Protein AF-A0A255XMQ0-F1 (afdb_monomer_lite)

Radius of gyration: 16.28 Å; chains: 1; bounding box: 46×35×38 Å

Organism: NCBI:txid2022747

Foldseek 3Di:
DDPVVVVVDDDDDQFADPQQQVVVQVVCCVVPVPPPTADVPFAQLLRQLLVLVCVQPTDHCVLVVQLVVQLCVQPVPDDRRHQDDPSSLVSNLVSCLPRVLVVLAATAPVSLVSSLVSNCVSNVDDPVSSVSSSVSSVVRHD

Structure (mmCIF, N/CA/C/O backbone):
data_AF-A0A255XMQ0-F1
#
_entry.id   AF-A0A255XMQ0-F1
#
loop_
_atom_site.group_PDB
_atom_site.id
_atom_site.type_symbol
_atom_site.label_atom_id
_atom_site.label_alt_id
_atom_site.label_comp_id
_atom_site.label_asym_id
_atom_site.label_entity_id
_atom_site.label_seq_id
_atom_site.pdbx_PDB_ins_code
_atom_site.Cartn_x
_atom_site.Cartn_y
_atom_site.Cartn_z
_atom_site.occupancy
_atom_site.B_iso_or_equiv
_atom_site.auth_seq_id
_atom_site.auth_comp_id
_atom_site.auth_asym_id
_atom_site.auth_atom_id
_atom_site.pdbx_PDB_model_num
ATOM 1 N N . MET A 1 1 ? -26.380 17.725 -3.080 1.00 60.09 1 MET A N 1
ATOM 2 C CA . MET A 1 1 ? -25.861 17.927 -4.455 1.00 60.09 1 MET A CA 1
ATOM 3 C C . MET A 1 1 ? -27.042 18.240 -5.373 1.00 60.09 1 MET A C 1
ATOM 5 O O . MET A 1 1 ? -28.052 17.562 -5.258 1.00 60.09 1 MET A O 1
ATOM 9 N N . SER A 1 2 ? -26.988 19.297 -6.194 1.00 75.69 2 SER A N 1
ATOM 10 C CA . SER A 1 2 ? -28.150 19.738 -6.992 1.00 75.69 2 SER A CA 1
ATOM 11 C C . SER A 1 2 ? -28.358 18.869 -8.237 1.00 75.69 2 SER A C 1
ATOM 13 O O . SER A 1 2 ? -27.425 18.666 -9.014 1.00 75.69 2 SER A O 1
ATOM 15 N N . TYR A 1 3 ? -29.595 18.423 -8.467 1.00 74.19 3 TYR A N 1
ATOM 16 C CA . TYR A 1 3 ? -29.997 17.657 -9.655 1.00 74.19 3 TYR A CA 1
ATOM 17 C C . TYR A 1 3 ? -29.725 18.407 -10.976 1.00 74.19 3 TYR A C 1
ATOM 19 O O . TYR A 1 3 ? -29.424 17.809 -12.008 1.00 74.19 3 TYR A O 1
ATOM 27 N N . ALA A 1 4 ? -29.760 19.744 -10.950 1.00 80.69 4 ALA A N 1
ATOM 28 C CA . ALA A 1 4 ? -29.435 20.564 -12.116 1.00 80.69 4 ALA A CA 1
ATOM 29 C C . ALA A 1 4 ? -27.943 20.496 -12.502 1.00 80.69 4 ALA A C 1
ATOM 31 O O . ALA A 1 4 ? -27.608 20.645 -13.678 1.00 80.69 4 ALA A O 1
ATOM 32 N N . LEU A 1 5 ? -27.058 20.259 -11.526 1.00 74.50 5 LEU A N 1
ATOM 33 C CA . LEU A 1 5 ? -25.615 20.094 -11.723 1.00 74.50 5 LEU A CA 1
ATOM 34 C C . LEU A 1 5 ? -25.268 18.668 -12.166 1.00 74.50 5 LEU A C 1
ATOM 36 O O . LEU A 1 5 ? -24.463 18.503 -13.078 1.00 74.50 5 LEU A O 1
ATOM 40 N N . SER A 1 6 ? -25.905 17.643 -11.589 1.00 74.38 6 SER A N 1
ATOM 41 C CA . SER A 1 6 ? -25.564 16.242 -11.881 1.00 74.38 6 SER A CA 1
ATOM 42 C C . SER A 1 6 ? -25.797 15.850 -13.342 1.00 74.38 6 SER A C 1
ATOM 44 O O . SER A 1 6 ? -25.021 15.076 -13.883 1.00 74.38 6 SER A O 1
ATOM 46 N N . ARG A 1 7 ? -26.795 16.424 -14.023 1.00 79.75 7 ARG A N 1
ATOM 47 C CA . ARG A 1 7 ? -27.091 16.120 -15.437 1.00 79.75 7 ARG A CA 1
ATOM 48 C C . ARG A 1 7 ? -26.162 16.782 -16.465 1.00 79.75 7 ARG A C 1
ATOM 50 O O . ARG A 1 7 ? -26.302 16.517 -17.654 1.00 79.75 7 ARG A O 1
ATOM 57 N N . ARG A 1 8 ? -25.295 17.712 -16.045 1.00 82.75 8 ARG A N 1
ATOM 58 C CA . ARG A 1 8 ? -24.364 18.436 -16.938 1.00 82.75 8 ARG A CA 1
ATOM 59 C C . ARG A 1 8 ? -22.992 17.769 -17.038 1.00 82.75 8 ARG A C 1
ATOM 61 O O . ARG A 1 8 ? -22.204 18.154 -17.894 1.00 82.75 8 ARG A O 1
ATOM 68 N N . PHE A 1 9 ? -22.727 16.780 -16.188 1.00 76.88 9 PHE A N 1
ATOM 69 C CA . PHE A 1 9 ? -21.498 15.998 -16.182 1.00 76.88 9 PHE A CA 1
ATOM 70 C C . PHE A 1 9 ? -21.815 14.539 -16.512 1.00 76.88 9 PHE A C 1
ATOM 72 O O . PHE A 1 9 ? -22.767 13.970 -15.979 1.00 76.88 9 PHE A O 1
ATOM 79 N N . GLY A 1 10 ? -21.008 13.928 -17.382 1.00 74.38 10 GLY A N 1
ATOM 80 C CA . GLY A 1 10 ? -20.967 12.476 -17.510 1.00 74.38 10 GLY A CA 1
ATOM 81 C C . GLY A 1 10 ? -20.212 11.913 -16.313 1.00 74.38 10 GLY A C 1
ATOM 82 O O . GLY A 1 10 ? -18.992 12.032 -16.249 1.00 74.38 10 GLY A O 1
ATOM 83 N N . TRP A 1 11 ? -20.929 11.354 -15.342 1.00 67.81 11 TRP A N 1
ATOM 84 C CA . TRP A 1 11 ? -20.304 10.719 -14.185 1.00 67.81 11 TRP A CA 1
ATOM 85 C C . TRP A 1 11 ? -19.764 9.359 -14.602 1.00 67.81 11 TRP A C 1
ATOM 87 O O . TRP A 1 11 ? -20.531 8.449 -14.910 1.00 67.81 11 TRP A O 1
ATOM 97 N N . ILE A 1 12 ? -18.442 9.231 -14.629 1.00 65.88 12 ILE A N 1
ATOM 98 C CA . ILE A 1 12 ? -17.770 7.959 -14.872 1.00 65.88 12 ILE A CA 1
ATOM 99 C C . ILE A 1 12 ? -17.301 7.444 -13.518 1.00 65.88 12 ILE A C 1
ATOM 101 O O . ILE A 1 12 ? -16.474 8.077 -12.863 1.00 65.88 12 ILE A O 1
ATOM 105 N N . TYR A 1 13 ? -17.846 6.305 -13.094 1.00 58.75 13 TYR A N 1
ATOM 106 C CA . TYR A 1 13 ? -17.314 5.587 -11.945 1.00 58.75 13 TYR A CA 1
ATOM 107 C C . TYR A 1 13 ? -16.022 4.893 -12.379 1.00 58.75 13 TYR A C 1
ATOM 109 O O . TYR A 1 13 ? -16.052 3.974 -13.198 1.00 58.75 13 TYR A O 1
ATOM 117 N N . VAL A 1 14 ? -14.886 5.373 -11.879 1.00 64.38 14 VAL A N 1
ATOM 118 C CA . VAL A 1 14 ? -13.600 4.700 -12.061 1.00 64.38 14 VAL A CA 1
ATOM 119 C C . VAL A 1 14 ? -13.404 3.799 -10.853 1.00 64.38 14 VAL A C 1
ATOM 121 O O . VAL A 1 14 ? -13.101 4.280 -9.764 1.00 64.38 14 VAL A O 1
ATOM 124 N N . ASP A 1 15 ? -13.643 2.507 -11.056 1.00 68.94 15 ASP A N 1
ATOM 125 C CA . ASP A 1 15 ? -13.449 1.486 -10.028 1.00 68.94 15 ASP A CA 1
ATOM 126 C C . ASP A 1 15 ? -11.953 1.280 -9.727 1.00 68.94 15 ASP A C 1
ATOM 128 O O . ASP A 1 15 ? -11.079 1.635 -10.531 1.00 68.94 15 ASP A O 1
ATOM 132 N N . ALA A 1 16 ? -11.647 0.689 -8.574 1.00 80.50 16 ALA A N 1
ATOM 133 C CA . ALA A 1 16 ? -10.297 0.233 -8.279 1.00 80.50 16 ALA A CA 1
ATOM 134 C C . ALA A 1 16 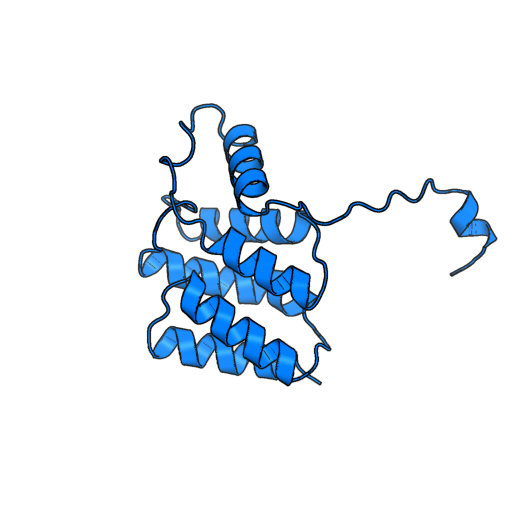? -9.902 -0.917 -9.230 1.00 80.50 16 ALA A C 1
ATOM 136 O O . ALA A 1 16 ? -10.742 -1.736 -9.618 1.00 80.50 16 ALA A O 1
ATOM 137 N N . PRO A 1 17 ? -8.623 -1.019 -9.635 1.00 84.94 17 PRO A N 1
ATOM 138 C CA . PRO A 1 17 ? -8.182 -2.137 -10.452 1.00 84.94 17 PRO A CA 1
ATOM 139 C C . PRO A 1 17 ? -8.332 -3.449 -9.677 1.00 84.94 17 PRO A C 1
ATOM 141 O O . PRO A 1 17 ? -7.926 -3.557 -8.522 1.00 84.94 17 PRO A O 1
ATOM 144 N N . ARG A 1 18 ? -8.872 -4.469 -10.353 1.00 85.00 18 ARG A N 1
ATOM 145 C CA . ARG A 1 18 ? -9.022 -5.823 -9.789 1.00 85.00 18 ARG A CA 1
ATOM 146 C C . ARG A 1 18 ? -7.682 -6.465 -9.437 1.00 85.00 18 ARG A C 1
ATOM 148 O O . ARG A 1 18 ? -7.612 -7.257 -8.507 1.00 85.00 18 ARG A O 1
ATOM 155 N N . ASP A 1 19 ? -6.647 -6.122 -10.199 1.00 93.12 19 ASP A N 1
ATOM 156 C CA . ASP A 1 19 ? -5.270 -6.536 -9.961 1.00 93.12 19 ASP A CA 1
ATOM 157 C C . ASP A 1 19 ? -4.415 -5.288 -9.715 1.00 93.12 19 ASP A C 1
ATOM 159 O O . ASP A 1 19 ? -4.014 -4.571 -10.638 1.00 93.12 19 ASP A O 1
ATOM 163 N N . THR A 1 20 ? -4.196 -5.000 -8.434 1.00 95.44 20 THR A N 1
ATOM 164 C CA . THR A 1 20 ? -3.441 -3.836 -7.964 1.00 95.44 20 THR A CA 1
ATOM 165 C C . THR A 1 20 ? -1.964 -3.930 -8.341 1.00 95.44 20 THR A C 1
ATOM 167 O O . THR A 1 20 ? -1.368 -2.923 -8.720 1.00 95.44 20 THR A O 1
ATOM 170 N N . ALA A 1 21 ? -1.376 -5.129 -8.318 1.00 95.94 21 ALA A N 1
ATOM 171 C CA . ALA A 1 21 ? 0.014 -5.347 -8.706 1.00 95.94 21 ALA A CA 1
ATOM 172 C C . ALA A 1 21 ? 0.201 -5.159 -10.218 1.00 95.94 21 ALA A C 1
ATOM 174 O O . ALA A 1 21 ? 1.093 -4.423 -10.645 1.00 95.94 21 ALA A O 1
ATOM 175 N N . ALA A 1 22 ? -0.676 -5.737 -11.043 1.00 94.94 22 ALA A N 1
ATOM 176 C CA . ALA A 1 22 ? -0.634 -5.539 -12.490 1.00 94.94 22 ALA A CA 1
ATOM 177 C C . ALA A 1 22 ? -0.831 -4.067 -12.874 1.00 94.94 22 ALA A C 1
ATOM 179 O O . ALA A 1 22 ? -0.175 -3.587 -13.800 1.00 94.94 22 ALA A O 1
ATOM 180 N N . PHE A 1 23 ? -1.677 -3.327 -12.147 1.00 95.88 23 PHE A N 1
ATOM 181 C CA . PHE A 1 23 ? -1.808 -1.884 -12.345 1.00 95.88 23 PHE A CA 1
ATOM 182 C C . PHE A 1 23 ? -0.490 -1.152 -12.075 1.00 95.88 23 PHE A C 1
ATOM 184 O O . PHE A 1 23 ? -0.056 -0.362 -12.913 1.00 95.88 23 PHE A O 1
ATOM 191 N N . ILE A 1 24 ? 0.164 -1.422 -10.940 1.00 96.56 24 ILE A N 1
ATOM 192 C CA . ILE A 1 24 ? 1.445 -0.790 -10.589 1.00 96.56 24 ILE A CA 1
ATOM 193 C C . ILE A 1 24 ? 2.502 -1.116 -11.651 1.00 96.56 24 ILE A C 1
ATOM 195 O O . ILE A 1 24 ? 3.179 -0.209 -12.126 1.00 96.56 24 ILE A O 1
ATOM 199 N N . ALA A 1 25 ? 2.589 -2.368 -12.112 1.00 96.50 25 ALA A N 1
ATOM 200 C CA . ALA A 1 25 ? 3.503 -2.752 -13.188 1.00 96.50 25 ALA A CA 1
ATOM 201 C C . ALA A 1 25 ? 3.198 -2.003 -14.499 1.00 96.50 25 ALA A C 1
ATOM 203 O O . ALA A 1 25 ? 4.100 -1.483 -15.157 1.00 96.50 25 ALA A O 1
ATOM 204 N N . ALA A 1 26 ? 1.925 -1.906 -14.886 1.00 95.19 26 ALA A N 1
ATOM 205 C CA . ALA A 1 26 ? 1.527 -1.170 -16.083 1.00 95.19 26 ALA A CA 1
ATOM 206 C C . ALA A 1 26 ? 1.853 0.328 -15.970 1.00 95.19 26 ALA A C 1
ATOM 208 O O . ALA A 1 26 ? 2.312 0.930 -16.942 1.00 95.19 26 ALA A O 1
ATOM 209 N N . TYR A 1 27 ? 1.653 0.924 -14.791 1.00 95.75 27 TYR A N 1
ATOM 210 C CA . TYR A 1 27 ? 2.017 2.312 -14.523 1.00 95.75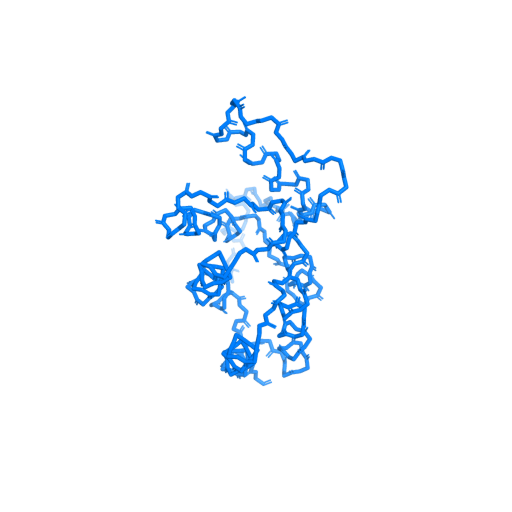 27 TYR A CA 1
ATOM 211 C C . TYR A 1 27 ? 3.533 2.524 -14.600 1.00 95.75 27 TYR A C 1
ATOM 213 O O . TYR A 1 27 ? 3.964 3.421 -15.321 1.00 95.75 27 TYR A O 1
ATOM 221 N N . LEU A 1 28 ? 4.336 1.682 -13.939 1.00 95.81 28 LEU A N 1
ATOM 222 C CA . LEU A 1 28 ? 5.800 1.776 -13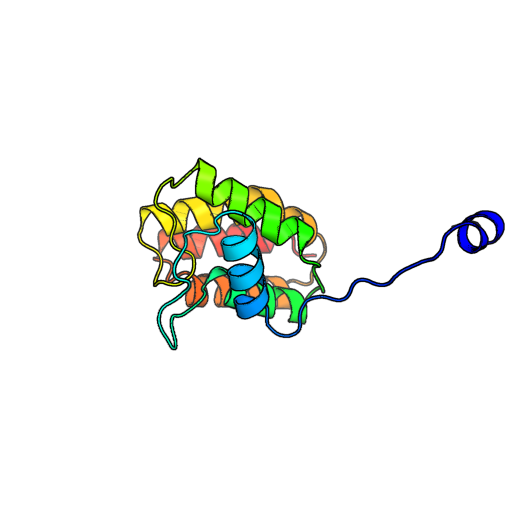.965 1.00 95.81 28 LEU A CA 1
ATOM 223 C C . LEU A 1 28 ? 6.350 1.651 -15.388 1.00 95.81 28 LEU A C 1
ATOM 225 O O . LEU A 1 28 ? 7.121 2.502 -15.809 1.00 95.81 28 LEU A O 1
ATOM 229 N N . ARG A 1 29 ? 5.862 0.693 -16.185 1.00 95.56 29 ARG A N 1
ATOM 230 C CA . ARG A 1 29 ? 6.244 0.562 -17.603 1.00 95.56 29 ARG A CA 1
ATOM 231 C C . ARG A 1 29 ? 5.838 1.771 -18.450 1.00 95.56 29 ARG A C 1
ATOM 233 O O . ARG A 1 29 ? 6.486 2.086 -19.443 1.00 95.56 29 ARG A O 1
ATOM 240 N N . LYS A 1 30 ? 4.735 2.437 -18.099 1.00 94.38 30 LYS A N 1
ATOM 241 C CA . LYS A 1 30 ? 4.288 3.647 -18.797 1.00 94.38 30 LYS A CA 1
ATOM 242 C C . LYS A 1 30 ? 5.213 4.833 -18.516 1.00 94.38 30 LYS A C 1
ATOM 244 O O . LYS A 1 30 ? 5.438 5.629 -19.423 1.00 94.38 30 LYS A O 1
ATOM 249 N N . VAL A 1 31 ? 5.683 4.986 -17.277 1.00 93.56 31 VAL A N 1
ATOM 250 C CA . VAL A 1 31 ? 6.566 6.101 -16.887 1.00 93.56 31 VAL A CA 1
ATOM 251 C C . VAL A 1 31 ? 8.036 5.826 -17.194 1.00 93.56 31 VAL A C 1
ATOM 253 O O . VAL A 1 31 ? 8.767 6.766 -17.488 1.00 93.56 31 VAL A O 1
ATOM 256 N N . ASP A 1 32 ? 8.436 4.557 -17.197 1.00 92.19 32 ASP A N 1
ATOM 257 C CA . ASP A 1 32 ? 9.752 4.080 -17.599 1.00 92.19 32 ASP A CA 1
ATOM 258 C C . ASP A 1 32 ? 9.614 2.949 -18.642 1.00 92.19 32 ASP A C 1
ATOM 260 O O . ASP A 1 32 ? 9.482 1.772 -18.289 1.00 92.19 32 ASP A O 1
ATOM 264 N N . PRO A 1 33 ? 9.642 3.286 -19.947 1.00 91.50 33 PRO A N 1
ATOM 265 C CA . PRO A 1 33 ? 9.528 2.302 -21.021 1.00 91.50 33 PRO A CA 1
ATOM 266 C C . PRO A 1 33 ? 10.691 1.306 -21.116 1.00 91.50 33 PRO A C 1
ATOM 268 O O . PRO A 1 33 ? 10.534 0.287 -21.789 1.00 91.50 33 PRO A O 1
ATOM 271 N N . VAL A 1 34 ? 11.850 1.589 -20.503 1.00 92.44 34 VAL A N 1
ATOM 272 C CA . VAL A 1 34 ? 13.012 0.680 -20.524 1.00 92.44 34 VAL A CA 1
ATOM 273 C C . VAL A 1 34 ? 13.028 -0.278 -19.335 1.00 92.44 34 VAL A C 1
ATOM 275 O O . VAL A 1 34 ? 13.810 -1.231 -19.332 1.00 92.44 34 VAL A O 1
ATOM 278 N N . TRP A 1 35 ? 12.139 -0.086 -18.356 1.00 92.62 35 TRP A N 1
ATOM 279 C CA . TRP A 1 35 ? 11.962 -1.020 -17.254 1.00 92.62 35 TRP A CA 1
ATOM 280 C C . TRP A 1 35 ? 11.500 -2.390 -17.770 1.00 92.62 35 TRP A C 1
ATOM 282 O O . TRP A 1 35 ? 10.427 -2.537 -18.365 1.00 92.62 35 TRP A O 1
ATOM 292 N N . ALA A 1 36 ? 12.302 -3.424 -17.498 1.00 89.88 36 ALA A N 1
ATOM 293 C CA . ALA A 1 36 ? 12.067 -4.793 -17.965 1.00 89.88 36 ALA A CA 1
ATOM 294 C C . ALA A 1 36 ? 10.801 -5.445 -17.372 1.00 89.88 36 ALA A C 1
ATOM 296 O O . ALA A 1 36 ? 10.359 -6.497 -17.838 1.00 89.88 36 ALA A O 1
ATOM 297 N N . GLY A 1 37 ? 10.182 -4.806 -16.379 1.00 91.06 37 GLY A N 1
ATOM 298 C CA . GLY A 1 37 ? 9.076 -5.366 -15.623 1.00 91.06 37 GLY A CA 1
ATOM 299 C C . GLY A 1 37 ? 9.545 -6.191 -14.427 1.00 91.06 37 GLY A C 1
ATOM 300 O O . GLY A 1 37 ? 10.745 -6.363 -14.207 1.00 91.06 37 GLY A O 1
ATOM 301 N N . PRO A 1 38 ? 8.590 -6.705 -13.640 1.00 93.25 38 PRO A N 1
ATOM 302 C CA . PRO A 1 38 ? 8.907 -7.500 -12.470 1.00 93.25 38 PRO A CA 1
ATOM 303 C C . PRO A 1 38 ? 9.345 -8.913 -12.861 1.00 93.25 38 PRO A C 1
ATOM 305 O O . PRO A 1 38 ? 8.913 -9.454 -13.884 1.00 93.25 38 PRO A O 1
ATOM 308 N N . ALA A 1 39 ? 10.153 -9.547 -12.009 1.00 90.50 39 ALA A N 1
ATOM 309 C CA . ALA A 1 39 ? 10.421 -10.976 -12.127 1.00 90.50 39 ALA A CA 1
ATOM 310 C C . ALA A 1 39 ? 9.116 -11.787 -11.991 1.00 90.50 39 ALA A C 1
ATOM 312 O O . ALA A 1 39 ? 8.159 -11.369 -11.334 1.00 90.50 39 ALA A O 1
ATOM 313 N N . HIS A 1 40 ? 9.059 -12.968 -12.610 1.00 87.81 40 HIS A N 1
ATOM 314 C CA . HIS A 1 40 ? 7.868 -13.813 -12.536 1.00 87.81 40 HIS A CA 1
ATOM 315 C C . HIS A 1 40 ? 7.569 -14.218 -11.082 1.00 87.81 40 HIS A C 1
ATOM 317 O O . HIS A 1 40 ? 8.416 -14.808 -10.415 1.00 87.81 40 HIS A O 1
ATOM 323 N N . GLY A 1 41 ? 6.352 -13.935 -10.607 1.00 87.75 41 GLY A N 1
ATOM 324 C CA . GLY A 1 41 ? 5.934 -14.231 -9.231 1.00 87.75 41 GLY A CA 1
ATOM 325 C C . GLY A 1 41 ? 6.529 -13.298 -8.172 1.00 87.75 41 GLY A C 1
ATOM 326 O O . GLY A 1 41 ? 6.412 -13.583 -6.983 1.00 87.75 41 GLY A O 1
ATOM 327 N N . ALA A 1 42 ? 7.162 -12.199 -8.586 1.00 92.81 42 ALA A N 1
ATOM 328 C CA . ALA A 1 42 ? 7.673 -11.188 -7.678 1.00 92.81 42 ALA A CA 1
ATOM 329 C C . ALA A 1 42 ? 6.554 -10.616 -6.781 1.00 92.81 42 ALA A C 1
ATOM 331 O O . ALA A 1 42 ? 5.483 -10.264 -7.293 1.00 92.81 42 ALA A O 1
ATOM 332 N N . PRO A 1 43 ? 6.776 -10.499 -5.458 1.00 94.69 43 PRO A N 1
ATOM 333 C CA . PRO A 1 43 ? 5.798 -9.889 -4.569 1.00 94.69 43 PRO A CA 1
ATOM 334 C C . PRO A 1 43 ? 5.672 -8.397 -4.883 1.00 94.69 43 PRO A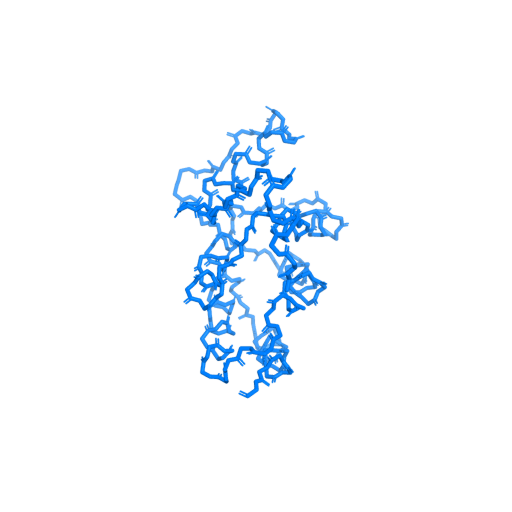 C 1
ATOM 336 O O . PRO A 1 43 ? 6.666 -7.744 -5.177 1.00 94.69 43 PRO A O 1
ATOM 339 N N . CYS A 1 44 ? 4.466 -7.840 -4.762 1.00 97.25 44 CYS A N 1
ATOM 340 C CA . CYS A 1 44 ? 4.239 -6.396 -4.829 1.00 97.25 44 CYS A CA 1
ATOM 341 C C . CYS A 1 44 ? 3.659 -5.907 -3.494 1.00 97.25 44 CYS A C 1
ATOM 343 O O . CYS A 1 44 ? 2.434 -5.874 -3.345 1.00 97.25 44 CYS A O 1
ATOM 345 N N . PRO A 1 45 ? 4.507 -5.547 -2.512 1.00 97.56 45 PRO A N 1
ATOM 346 C CA . PRO A 1 45 ? 4.079 -5.102 -1.184 1.00 97.56 45 PRO A CA 1
ATOM 347 C C . PRO A 1 45 ? 3.037 -3.980 -1.210 1.00 97.56 45 PRO A C 1
ATOM 349 O O . PRO A 1 45 ? 1.987 -4.079 -0.579 1.00 97.56 45 PRO A O 1
ATOM 352 N N . LEU A 1 46 ? 3.283 -2.932 -2.005 1.00 97.62 46 LEU A N 1
ATOM 353 C CA . LEU A 1 46 ? 2.352 -1.809 -2.137 1.00 97.62 46 LEU A CA 1
ATOM 354 C C . LEU A 1 46 ? 1.026 -2.238 -2.782 1.00 97.62 46 LEU A C 1
ATOM 356 O O . LEU A 1 46 ? -0.039 -1.795 -2.361 1.00 97.62 46 LEU A O 1
ATOM 360 N N . GLY A 1 47 ? 1.075 -3.135 -3.771 1.00 97.25 47 GLY A N 1
ATOM 361 C CA . GLY A 1 47 ? -0.121 -3.700 -4.395 1.00 97.25 47 GLY A CA 1
ATOM 362 C C . GLY A 1 47 ? -0.937 -4.559 -3.426 1.00 97.25 47 GLY A C 1
ATOM 363 O O . GLY A 1 47 ? -2.166 -4.451 -3.401 1.00 97.25 47 GLY A O 1
ATOM 364 N N . ALA A 1 48 ? -0.273 -5.368 -2.598 1.00 97.62 48 ALA A N 1
ATOM 365 C CA . ALA A 1 48 ? -0.911 -6.174 -1.561 1.00 97.62 48 ALA A CA 1
ATOM 366 C C . ALA A 1 48 ? -1.600 -5.288 -0.514 1.00 97.62 48 ALA A C 1
ATOM 368 O O . ALA A 1 48 ? -2.774 -5.502 -0.205 1.00 97.62 48 ALA A O 1
ATOM 369 N N . PHE A 1 49 ? -0.917 -4.240 -0.049 1.00 97.88 49 PHE A N 1
ATOM 370 C CA . PHE A 1 49 ? -1.497 -3.290 0.893 1.00 97.88 49 PHE A CA 1
ATOM 371 C C . PHE A 1 49 ? -2.670 -2.508 0.284 1.00 97.88 49 PHE A C 1
ATOM 373 O O . PHE A 1 49 ? -3.723 -2.399 0.906 1.00 97.88 49 PHE A O 1
ATOM 380 N N . TRP A 1 50 ? -2.561 -2.051 -0.967 1.00 97.50 50 TRP A N 1
ATOM 381 C CA . TRP A 1 50 ? -3.678 -1.410 -1.669 1.00 97.50 50 TRP A CA 1
ATOM 382 C C . TRP A 1 50 ? -4.890 -2.339 -1.812 1.00 97.50 50 TRP A C 1
ATOM 384 O O . TRP A 1 50 ? -6.026 -1.920 -1.595 1.00 97.50 50 TRP A O 1
ATOM 394 N N . SER A 1 51 ? -4.667 -3.619 -2.117 1.00 96.75 51 SER A N 1
ATOM 395 C CA . SER A 1 51 ? -5.741 -4.617 -2.161 1.00 96.75 51 SER A CA 1
ATOM 396 C C . SER A 1 51 ? -6.421 -4.777 -0.798 1.00 96.75 51 SER A C 1
ATOM 398 O O . SER A 1 51 ? -7.647 -4.853 -0.729 1.00 96.75 51 SER A O 1
ATOM 400 N N . ALA A 1 52 ? -5.653 -4.761 0.298 1.00 97.38 52 ALA A N 1
ATOM 401 C CA . ALA A 1 52 ? -6.204 -4.763 1.651 1.00 97.38 52 ALA A CA 1
ATOM 402 C C . ALA A 1 52 ? -7.021 -3.494 1.940 1.00 97.38 52 ALA A C 1
ATOM 404 O O . ALA A 1 52 ? -8.149 -3.607 2.416 1.00 97.38 52 ALA A O 1
ATOM 405 N N . ILE A 1 53 ? -6.513 -2.313 1.572 1.00 96.62 53 ILE A N 1
ATOM 406 C CA . ILE A 1 53 ? -7.252 -1.050 1.687 1.00 96.62 53 ILE A CA 1
ATOM 407 C C . ILE A 1 53 ? -8.594 -1.139 0.957 1.00 96.62 53 ILE A C 1
ATOM 409 O O . ILE A 1 53 ? -9.622 -0.820 1.545 1.00 96.62 53 ILE A O 1
ATOM 413 N N . ASN A 1 54 ? -8.619 -1.654 -0.275 1.00 95.44 54 ASN A N 1
ATOM 414 C CA . ASN A 1 54 ? -9.846 -1.742 -1.071 1.00 95.44 54 ASN A CA 1
ATOM 415 C C . ASN A 1 54 ? -10.920 -2.667 -0.470 1.00 95.44 54 ASN A C 1
ATOM 417 O O . ASN A 1 54 ? -12.079 -2.562 -0.867 1.00 95.44 54 ASN A O 1
ATOM 421 N N . LYS A 1 55 ? -10.577 -3.540 0.491 1.00 95.19 55 LYS A N 1
ATOM 422 C CA . LYS A 1 55 ? -11.561 -4.324 1.263 1.00 95.19 55 LYS A CA 1
ATOM 423 C C . LYS A 1 55 ? -12.289 -3.490 2.322 1.00 95.19 55 LYS A C 1
ATOM 425 O O . LYS A 1 55 ? -13.409 -3.832 2.678 1.00 95.19 55 LYS A O 1
ATOM 430 N N . VAL A 1 56 ? -11.654 -2.423 2.805 1.00 94.81 56 VAL A N 1
ATOM 431 C CA . VAL A 1 56 ? -12.184 -1.493 3.815 1.00 94.81 56 VAL A CA 1
ATOM 432 C C . VAL A 1 56 ? -12.832 -0.284 3.144 1.00 94.81 56 VAL A C 1
ATOM 434 O O . VAL A 1 56 ? -13.978 0.070 3.412 1.00 94.81 56 VAL A O 1
ATOM 437 N N . ARG A 1 57 ? -12.093 0.362 2.242 1.00 92.06 57 ARG A N 1
ATOM 438 C CA . ARG A 1 57 ? -12.516 1.551 1.510 1.00 92.06 57 ARG A CA 1
ATOM 439 C C . ARG A 1 57 ? -11.889 1.519 0.127 1.00 92.06 57 ARG A C 1
ATOM 441 O O . ARG A 1 57 ? -10.671 1.559 -0.012 1.00 92.06 57 ARG A O 1
ATOM 448 N N . VAL A 1 58 ? -12.735 1.472 -0.898 1.00 92.06 58 VAL A N 1
ATOM 449 C CA . VAL A 1 58 ? -12.285 1.454 -2.293 1.00 92.06 58 VAL A CA 1
ATOM 450 C C . VAL A 1 58 ? -11.519 2.740 -2.595 1.00 92.06 58 VAL A C 1
ATOM 452 O O . VAL A 1 58 ? -12.090 3.832 -2.582 1.00 92.06 58 VAL A O 1
ATOM 455 N N . LEU A 1 59 ? -10.226 2.600 -2.883 1.00 90.88 59 LEU A N 1
ATOM 456 C CA . LEU A 1 59 ? -9.354 3.670 -3.344 1.00 90.88 59 LEU A CA 1
ATOM 457 C C . LEU A 1 59 ? -8.975 3.438 -4.804 1.00 90.88 59 LEU A C 1
ATOM 459 O O . LEU A 1 59 ? -8.438 2.395 -5.182 1.00 90.88 59 LEU A O 1
ATOM 463 N N . GLY A 1 60 ? -9.224 4.455 -5.627 1.00 90.62 60 GLY A N 1
ATOM 464 C CA . GLY A 1 60 ? -8.774 4.483 -7.012 1.00 90.62 60 GLY A CA 1
ATOM 465 C C . GLY A 1 60 ? -7.247 4.619 -7.144 1.00 90.62 60 GLY A C 1
ATOM 466 O O . GLY A 1 60 ? -6.525 4.733 -6.154 1.00 90.62 60 GLY A O 1
ATOM 467 N N . PRO A 1 61 ? -6.727 4.649 -8.380 1.00 93.19 61 PRO A N 1
ATOM 468 C CA . PRO A 1 61 ? -5.287 4.617 -8.637 1.00 93.19 61 PRO A CA 1
ATOM 469 C C . PRO A 1 61 ? -4.537 5.909 -8.292 1.00 93.19 61 PRO A C 1
ATOM 471 O O . PRO A 1 61 ? -3.327 5.862 -8.104 1.00 93.19 61 PRO A O 1
ATOM 474 N N . ALA A 1 62 ? -5.215 7.059 -8.235 1.00 92.81 62 ALA A N 1
ATOM 475 C CA . ALA A 1 62 ? -4.570 8.358 -8.025 1.00 92.81 62 ALA A CA 1
ATOM 476 C C . ALA A 1 62 ? -3.714 8.428 -6.738 1.00 92.81 62 ALA A C 1
ATOM 478 O O . ALA A 1 62 ? -2.512 8.656 -6.868 1.00 92.81 62 ALA A O 1
ATOM 479 N N . PRO A 1 63 ? -4.247 8.139 -5.530 1.00 94.38 63 PRO A N 1
ATOM 480 C CA . PRO A 1 63 ? -3.436 8.155 -4.306 1.00 94.38 63 PRO A CA 1
ATOM 481 C C . PRO A 1 63 ? -2.283 7.140 -4.331 1.00 94.38 63 PRO A C 1
ATOM 483 O O . PRO A 1 63 ? -1.239 7.366 -3.731 1.00 94.38 63 PRO A O 1
ATOM 486 N N . ILE A 1 64 ? -2.425 6.032 -5.060 1.00 96.62 64 ILE A N 1
ATOM 487 C CA . ILE A 1 64 ? -1.356 5.034 -5.195 1.00 96.62 64 ILE A CA 1
ATOM 488 C C . ILE A 1 64 ? -0.245 5.531 -6.114 1.00 96.62 64 ILE A C 1
ATOM 490 O O . ILE A 1 64 ? 0.929 5.332 -5.821 1.00 96.62 64 ILE A O 1
ATOM 494 N N . ILE A 1 65 ? -0.596 6.212 -7.205 1.00 96.38 65 ILE A N 1
ATOM 495 C CA . ILE A 1 65 ? 0.374 6.877 -8.079 1.00 96.38 65 ILE A CA 1
ATOM 496 C C . ILE A 1 65 ? 1.158 7.932 -7.292 1.00 96.38 65 ILE A C 1
ATOM 498 O O . ILE A 1 65 ? 2.379 8.012 -7.436 1.00 96.38 65 ILE A O 1
ATOM 502 N N . ASP A 1 66 ? 0.482 8.704 -6.444 1.00 97.44 66 ASP A N 1
ATOM 503 C CA . ASP A 1 66 ? 1.128 9.709 -5.599 1.00 97.44 66 ASP A CA 1
ATOM 504 C C . ASP A 1 66 ? 2.042 9.063 -4.548 1.00 97.44 66 ASP A C 1
ATOM 506 O O . ASP A 1 66 ? 3.173 9.516 -4.370 1.00 97.44 66 ASP A O 1
ATOM 510 N N . ALA A 1 67 ? 1.627 7.950 -3.935 1.00 97.62 67 ALA A N 1
ATOM 511 C CA . ALA A 1 67 ? 2.477 7.175 -3.032 1.00 97.62 67 ALA A CA 1
ATOM 512 C C . ALA A 1 67 ? 3.723 6.608 -3.741 1.00 97.62 67 ALA A C 1
ATOM 514 O O . ALA A 1 67 ? 4.828 6.729 -3.217 1.00 97.62 67 ALA A O 1
ATOM 515 N N . ILE A 1 68 ? 3.585 6.059 -4.956 1.00 97.56 68 ILE A N 1
ATOM 516 C CA . ILE A 1 68 ? 4.724 5.581 -5.766 1.00 97.56 68 ILE A CA 1
ATOM 517 C C . ILE A 1 68 ? 5.718 6.716 -6.010 1.00 97.56 68 ILE A C 1
ATOM 519 O O . ILE A 1 68 ? 6.917 6.543 -5.807 1.00 97.56 68 ILE A O 1
ATOM 523 N N . ARG A 1 69 ? 5.224 7.887 -6.423 1.00 97.06 69 ARG A N 1
ATOM 524 C CA . ARG A 1 69 ? 6.069 9.059 -6.686 1.00 97.06 69 ARG A CA 1
ATOM 525 C C . ARG A 1 69 ? 6.771 9.543 -5.425 1.00 97.06 69 ARG A C 1
ATOM 527 O O . ARG A 1 69 ? 7.954 9.851 -5.485 1.00 97.06 69 ARG A O 1
ATOM 534 N N . ALA A 1 70 ? 6.064 9.584 -4.298 1.00 97.50 70 ALA A N 1
ATOM 535 C CA . ALA A 1 70 ? 6.643 9.947 -3.011 1.00 97.50 70 ALA A CA 1
ATOM 536 C C . ALA A 1 70 ? 7.799 9.006 -2.643 1.00 97.50 70 ALA A C 1
ATOM 538 O O . ALA A 1 70 ? 8.897 9.473 -2.345 1.00 97.50 70 ALA A O 1
ATOM 539 N N . VAL A 1 71 ? 7.587 7.691 -2.750 1.00 97.69 71 VAL A N 1
ATOM 540 C CA . VAL A 1 71 ? 8.633 6.692 -2.491 1.00 97.69 71 VAL A CA 1
ATOM 541 C C . VAL A 1 71 ? 9.816 6.868 -3.439 1.00 97.69 71 VAL A C 1
ATOM 543 O O . VAL A 1 71 ? 10.941 6.879 -2.969 1.00 97.69 71 VAL A O 1
ATOM 546 N N . GLN A 1 72 ? 9.597 7.071 -4.741 1.00 95.94 72 GLN A N 1
ATOM 547 C CA . GLN A 1 72 ? 10.686 7.277 -5.711 1.00 95.94 72 GLN A CA 1
ATOM 548 C C . GLN A 1 72 ? 11.520 8.538 -5.437 1.00 95.94 72 GLN A C 1
ATOM 550 O O . GLN A 1 72 ? 12.697 8.585 -5.786 1.00 95.94 72 GLN A O 1
ATOM 555 N N . VAL A 1 73 ? 10.922 9.568 -4.829 1.00 96.31 73 VAL A N 1
ATOM 556 C CA . VAL A 1 73 ? 11.645 10.776 -4.402 1.00 96.31 73 VAL A CA 1
ATOM 557 C C . VAL A 1 73 ? 12.501 10.502 -3.162 1.00 96.31 73 VAL A C 1
ATOM 559 O O . VAL A 1 7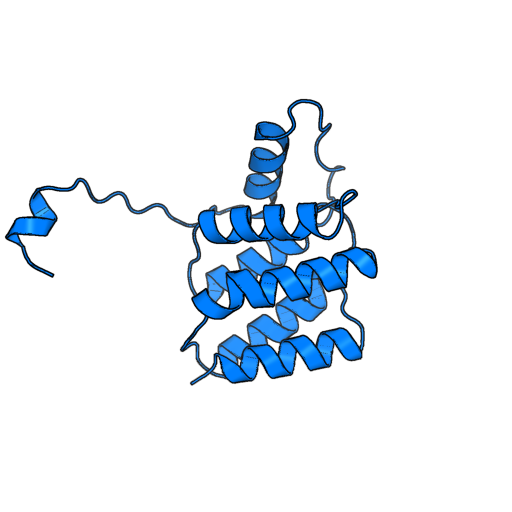3 ? 13.607 11.028 -3.067 1.00 96.31 73 VAL A O 1
ATOM 562 N N . MET A 1 74 ? 12.003 9.696 -2.222 1.00 96.38 74 MET A N 1
ATOM 563 C CA . MET A 1 74 ? 12.702 9.356 -0.975 1.00 96.38 74 MET A CA 1
ATOM 564 C C . MET A 1 74 ? 13.771 8.268 -1.168 1.00 96.38 74 MET A C 1
ATOM 566 O O . MET A 1 74 ? 14.832 8.327 -0.556 1.00 96.38 74 MET A O 1
ATOM 570 N N . GLU A 1 75 ? 13.506 7.300 -2.044 1.00 94.62 75 GLU A N 1
ATOM 571 C CA . GLU A 1 75 ? 14.344 6.145 -2.356 1.00 94.62 75 GLU A CA 1
ATOM 572 C C . GLU A 1 75 ? 14.504 6.042 -3.880 1.00 94.62 75 GLU A C 1
ATOM 574 O O . GLU A 1 75 ? 13.679 5.465 -4.591 1.00 94.62 75 GLU A O 1
ATOM 579 N N . GLY A 1 76 ? 15.585 6.632 -4.398 1.00 89.62 76 GLY A N 1
ATOM 580 C CA . GLY A 1 76 ? 15.832 6.718 -5.841 1.00 89.62 76 GLY A CA 1
ATOM 581 C C . GLY A 1 76 ? 16.040 5.363 -6.528 1.00 89.62 76 GLY A C 1
ATOM 582 O O . GLY A 1 76 ? 15.888 5.274 -7.745 1.00 89.62 76 GLY A O 1
ATOM 583 N N . ALA A 1 77 ? 16.360 4.310 -5.768 1.00 89.12 77 ALA A N 1
ATOM 584 C CA . ALA A 1 77 ? 16.496 2.940 -6.258 1.00 89.12 77 ALA A CA 1
ATOM 585 C C . ALA A 1 77 ? 15.278 2.058 -5.909 1.00 89.12 77 ALA A C 1
ATOM 587 O O . ALA A 1 77 ? 15.402 0.834 -5.860 1.00 89.12 77 ALA A O 1
ATOM 588 N N . ALA A 1 78 ? 14.111 2.659 -5.645 1.00 92.69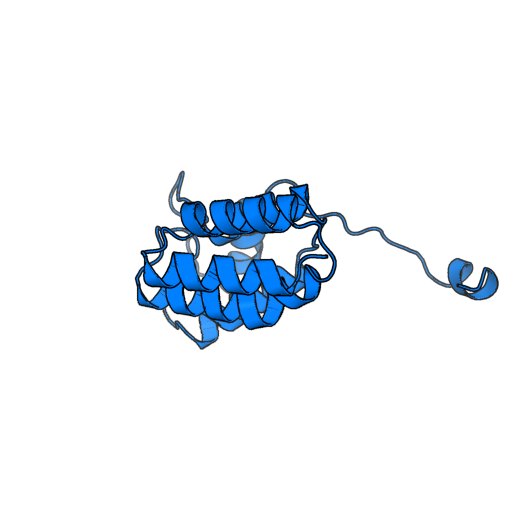 78 ALA A N 1
ATOM 589 C CA . ALA A 1 78 ? 12.918 1.935 -5.215 1.00 92.69 78 ALA A CA 1
ATOM 590 C C . ALA A 1 78 ? 12.484 0.853 -6.218 1.00 92.69 78 ALA A C 1
ATOM 592 O O . ALA A 1 78 ? 12.135 1.149 -7.364 1.00 92.69 78 ALA A O 1
ATOM 593 N N . ASP A 1 79 ? 12.408 -0.391 -5.740 1.00 93.81 79 ASP A N 1
ATOM 594 C CA . ASP A 1 79 ? 11.852 -1.525 -6.478 1.00 93.81 79 ASP A CA 1
ATOM 595 C C . ASP A 1 79 ? 10.581 -2.051 -5.794 1.00 93.81 79 ASP A C 1
ATOM 597 O O . ASP A 1 79 ? 10.619 -2.786 -4.805 1.00 93.81 79 ASP A O 1
ATOM 601 N N . PHE A 1 80 ? 9.426 -1.686 -6.355 1.00 96.38 80 PHE A N 1
ATOM 602 C CA . PHE A 1 80 ? 8.099 -2.047 -5.844 1.00 96.38 80 PHE A CA 1
ATOM 603 C C . PHE A 1 80 ? 7.724 -3.525 -6.022 1.00 96.38 80 PHE A C 1
ATOM 605 O O . PHE A 1 80 ? 6.648 -3.926 -5.568 1.00 96.38 80 PHE A O 1
ATOM 612 N N . PHE A 1 81 ? 8.568 -4.318 -6.687 1.00 96.94 81 PHE A N 1
ATOM 613 C CA . PHE A 1 81 ? 8.347 -5.738 -6.952 1.00 96.94 81 PHE A CA 1
ATOM 614 C C . PHE A 1 81 ? 9.387 -6.630 -6.266 1.00 96.94 81 PHE A C 1
ATOM 616 O O . PHE A 1 81 ? 9.804 -7.662 -6.787 1.00 96.94 81 PHE A O 1
ATOM 623 N N . THR A 1 82 ? 9.816 -6.243 -5.069 1.00 95.00 82 THR A N 1
ATOM 624 C CA . THR A 1 82 ? 10.706 -7.046 -4.227 1.00 95.00 82 THR A CA 1
ATOM 625 C C . THR A 1 82 ? 10.302 -6.939 -2.761 1.00 95.00 82 THR A C 1
ATOM 627 O O . THR A 1 82 ? 9.412 -6.169 -2.396 1.00 95.00 82 THR A O 1
ATOM 630 N N . VAL A 1 83 ? 10.936 -7.739 -1.900 1.00 93.75 83 VAL A N 1
ATOM 631 C CA . VAL A 1 83 ? 10.822 -7.538 -0.451 1.00 93.75 83 VAL A CA 1
ATOM 632 C C . VAL A 1 83 ? 11.490 -6.200 -0.105 1.00 93.75 83 VAL A C 1
ATOM 634 O O . VAL A 1 83 ? 12.672 -6.045 -0.420 1.00 93.75 83 VAL A O 1
ATOM 637 N N . PRO A 1 84 ? 10.796 -5.256 0.560 1.00 95.50 84 PRO A N 1
ATOM 638 C CA . PRO A 1 84 ? 11.348 -3.928 0.794 1.00 95.50 84 PRO A CA 1
ATOM 639 C C . PRO A 1 84 ? 12.610 -3.983 1.658 1.00 95.50 84 PRO A C 1
ATOM 641 O O . PRO A 1 84 ? 12.630 -4.632 2.715 1.00 95.50 84 PRO A O 1
ATOM 644 N N . THR A 1 85 ? 13.649 -3.270 1.222 1.00 95.00 85 THR A N 1
ATOM 645 C CA . THR A 1 85 ? 14.843 -2.973 2.027 1.00 95.00 85 THR A CA 1
ATOM 646 C C . THR A 1 85 ? 14.473 -2.075 3.214 1.00 95.00 85 THR A C 1
ATOM 648 O O . THR A 1 85 ? 13.419 -1.440 3.185 1.00 95.00 85 THR A O 1
ATOM 651 N N . PRO A 1 86 ? 15.318 -1.961 4.256 1.00 94.56 86 PRO A N 1
ATOM 652 C CA . PRO A 1 86 ? 15.038 -1.064 5.379 1.00 94.56 86 PRO A CA 1
ATOM 653 C C . PRO A 1 86 ? 14.747 0.387 4.958 1.00 94.56 86 PRO A C 1
ATOM 655 O O . PRO A 1 86 ? 13.768 0.962 5.417 1.00 94.56 86 PRO A O 1
ATOM 658 N N . SER A 1 87 ? 15.521 0.951 4.022 1.00 94.50 87 SER A N 1
ATOM 659 C CA . SER A 1 87 ? 15.282 2.311 3.513 1.00 94.50 87 SER A CA 1
ATOM 660 C C . SER A 1 87 ? 13.953 2.432 2.763 1.00 94.50 87 SER A C 1
ATOM 662 O O . SER A 1 87 ? 13.210 3.394 2.951 1.00 94.50 87 SER A O 1
ATOM 664 N N . MET A 1 88 ? 13.600 1.417 1.971 1.00 95.94 88 MET A N 1
ATOM 665 C CA . MET A 1 88 ? 12.333 1.387 1.252 1.00 95.94 88 MET A CA 1
ATOM 666 C C . MET A 1 88 ? 11.130 1.232 2.192 1.00 95.94 88 MET A C 1
ATOM 668 O O . MET A 1 88 ? 10.069 1.778 1.901 1.00 95.94 88 MET A O 1
ATOM 672 N N . ARG A 1 89 ? 11.269 0.521 3.320 1.00 96.62 89 ARG A N 1
ATOM 673 C CA . ARG A 1 89 ? 10.208 0.417 4.341 1.00 96.62 89 ARG A CA 1
ATOM 674 C C . ARG A 1 89 ? 9.892 1.772 4.950 1.00 96.62 89 ARG A C 1
ATOM 676 O O . ARG A 1 89 ? 8.717 2.113 5.033 1.00 96.62 89 ARG A O 1
ATOM 683 N N . GLU A 1 90 ? 10.915 2.549 5.299 1.00 96.44 90 GLU A N 1
ATOM 684 C CA . GLU A 1 90 ? 10.716 3.911 5.802 1.00 96.44 90 GLU A CA 1
ATOM 685 C C . GLU A 1 90 ? 10.039 4.798 4.757 1.00 96.44 90 GLU A C 1
ATOM 687 O O . GLU A 1 90 ? 9.014 5.411 5.048 1.00 96.44 90 GLU A O 1
ATOM 692 N N . ALA A 1 91 ? 10.513 4.771 3.507 1.00 97.44 91 ALA A N 1
ATOM 693 C CA . ALA A 1 91 ? 9.886 5.527 2.424 1.00 97.44 91 ALA A CA 1
ATOM 694 C C . ALA A 1 91 ? 8.415 5.122 2.192 1.00 97.44 91 ALA A C 1
ATOM 696 O O . ALA A 1 91 ? 7.565 5.975 1.930 1.00 97.44 91 ALA A O 1
ATOM 697 N N . LEU A 1 92 ? 8.092 3.827 2.297 1.00 97.69 92 LEU A N 1
ATOM 698 C CA . LEU A 1 92 ? 6.719 3.324 2.201 1.00 97.69 92 LEU A CA 1
ATOM 699 C C . LEU A 1 92 ? 5.859 3.819 3.367 1.00 97.69 92 LEU A C 1
ATOM 701 O O . LEU A 1 92 ? 4.745 4.278 3.127 1.00 97.69 92 LEU A O 1
ATOM 705 N N . LEU A 1 93 ? 6.357 3.761 4.604 1.00 97.50 93 LEU A N 1
ATOM 706 C CA . LEU A 1 93 ? 5.642 4.255 5.785 1.00 97.50 93 LEU A CA 1
ATOM 707 C C . LEU A 1 93 ? 5.409 5.769 5.720 1.00 97.50 93 LEU A C 1
ATOM 709 O O . LEU A 1 93 ? 4.307 6.229 6.015 1.00 97.50 93 LEU A O 1
ATOM 713 N N . ASP A 1 94 ? 6.392 6.537 5.258 1.00 97.50 94 ASP A N 1
ATOM 714 C CA . ASP A 1 94 ? 6.255 7.979 5.041 1.00 97.50 94 ASP A CA 1
ATOM 715 C C . ASP A 1 94 ? 5.221 8.294 3.948 1.00 97.50 94 ASP A C 1
ATOM 717 O O . ASP A 1 94 ? 4.382 9.183 4.113 1.00 97.50 94 ASP A O 1
ATOM 721 N N . ALA A 1 95 ? 5.215 7.536 2.847 1.00 97.31 95 ALA A N 1
ATOM 722 C CA . ALA A 1 95 ? 4.217 7.689 1.790 1.00 97.31 95 ALA A CA 1
ATOM 723 C C . ALA A 1 95 ? 2.802 7.310 2.261 1.00 97.31 95 ALA A C 1
ATOM 725 O O . ALA A 1 95 ? 1.830 7.971 1.886 1.00 97.31 95 ALA A O 1
ATOM 726 N N . VAL A 1 96 ? 2.674 6.278 3.102 1.00 96.62 96 VAL A N 1
ATOM 727 C CA . VAL A 1 96 ? 1.407 5.905 3.746 1.00 96.62 96 VAL A CA 1
ATOM 728 C C . VAL A 1 96 ? 0.909 7.054 4.617 1.00 96.62 96 VAL A C 1
ATOM 730 O O . VAL A 1 96 ? -0.236 7.475 4.446 1.00 96.62 96 VAL A O 1
ATOM 733 N N . ASP A 1 97 ? 1.770 7.594 5.481 1.00 95.69 97 ASP A N 1
ATOM 734 C CA . ASP A 1 97 ? 1.435 8.699 6.380 1.00 95.69 97 ASP A CA 1
ATOM 735 C C . ASP A 1 97 ? 0.986 9.949 5.605 1.00 95.69 97 ASP A C 1
ATOM 737 O O . ASP A 1 97 ? -0.002 10.591 5.965 1.00 95.69 97 ASP A O 1
ATOM 741 N N . MET A 1 98 ? 1.689 10.283 4.522 1.00 95.00 98 MET A N 1
ATOM 742 C CA . MET A 1 98 ? 1.456 11.507 3.754 1.00 95.00 98 MET A CA 1
ATOM 743 C C . MET A 1 98 ? 0.243 11.423 2.819 1.00 95.00 98 MET A C 1
ATOM 745 O O . MET A 1 98 ? -0.467 12.415 2.652 1.00 95.00 98 MET A O 1
ATOM 749 N N . VAL A 1 99 ? 0.025 10.276 2.168 1.00 95.12 99 VAL A N 1
ATOM 750 C CA . VAL A 1 99 ? -0.907 10.169 1.031 1.00 95.12 99 VAL A CA 1
ATOM 751 C C . VAL A 1 99 ? -2.102 9.276 1.340 1.00 95.12 99 VAL A C 1
ATOM 753 O O . VAL A 1 99 ? -3.228 9.604 0.963 1.00 95.12 99 VAL A O 1
ATOM 756 N N . LEU A 1 100 ? -1.881 8.142 2.007 1.00 94.75 100 LEU A N 1
ATOM 757 C CA . LEU A 1 100 ? -2.907 7.108 2.147 1.00 94.75 100 LEU A CA 1
ATOM 758 C C . LEU A 1 100 ? -3.728 7.269 3.425 1.00 94.75 100 LEU A C 1
ATOM 760 O O . LEU A 1 100 ? -4.950 7.156 3.358 1.00 94.75 100 LEU A O 1
ATOM 764 N N . LEU A 1 101 ? -3.104 7.590 4.562 1.00 94.50 101 LEU A N 1
ATOM 765 C CA . LEU A 1 101 ? -3.820 7.780 5.829 1.00 94.50 101 LEU A CA 1
ATOM 766 C C . LEU A 1 101 ? -4.932 8.834 5.756 1.00 94.50 101 LEU A C 1
ATOM 768 O O . LEU A 1 101 ? -6.034 8.525 6.209 1.00 94.50 101 LEU A O 1
ATOM 772 N N . PRO A 1 102 ? -4.741 10.021 5.141 1.00 94.31 102 PRO A N 1
ATOM 773 C CA . PRO A 1 102 ? -5.826 10.996 5.026 1.00 94.31 102 PRO A CA 1
ATOM 774 C C . PRO A 1 102 ? -7.050 10.459 4.270 1.00 94.31 102 PRO A C 1
ATOM 776 O O . PRO A 1 102 ? -8.171 10.901 4.503 1.00 94.31 102 PRO A O 1
ATOM 779 N N . MET A 1 103 ? -6.860 9.490 3.366 1.00 94.19 103 MET A N 1
ATOM 780 C CA . MET A 1 103 ? -7.953 8.860 2.615 1.00 94.19 103 MET A CA 1
ATOM 781 C C . MET A 1 103 ? -8.703 7.802 3.433 1.00 94.19 103 MET A C 1
ATOM 783 O O . MET A 1 103 ? -9.796 7.383 3.042 1.00 94.19 103 MET A O 1
ATOM 787 N N . LEU A 1 104 ? -8.137 7.377 4.562 1.00 94.69 104 LEU A N 1
ATOM 788 C CA . LEU A 1 104 ? -8.680 6.375 5.478 1.00 94.69 104 LEU A CA 1
ATOM 789 C C . LEU A 1 104 ? -9.348 6.996 6.709 1.00 94.69 104 LEU A C 1
ATOM 791 O O . LEU A 1 104 ? -9.817 6.259 7.565 1.00 94.69 104 LEU A O 1
ATOM 795 N N . ASP A 1 105 ? -9.448 8.322 6.787 1.00 93.06 105 ASP A N 1
ATOM 796 C CA . ASP A 1 105 ? -10.086 8.990 7.920 1.00 93.06 105 ASP A CA 1
ATOM 797 C C . ASP A 1 105 ? -11.548 8.539 8.110 1.00 93.06 105 ASP A C 1
ATOM 799 O O . ASP A 1 105 ? -12.321 8.408 7.144 1.00 93.06 105 ASP A O 1
ATOM 803 N N . GLY A 1 106 ? -11.914 8.255 9.360 1.00 94.12 106 GLY A N 1
ATOM 804 C CA . GLY A 1 106 ? -13.241 7.793 9.757 1.00 94.12 106 GLY A CA 1
ATOM 805 C C . GLY A 1 106 ? -13.544 6.322 9.454 1.00 94.12 106 GLY A C 1
ATOM 806 O O . GLY A 1 106 ? -14.718 5.970 9.326 1.00 94.12 106 GLY A O 1
ATOM 807 N N . ILE A 1 107 ? -12.534 5.462 9.277 1.00 96.00 107 ILE A N 1
ATOM 808 C CA . ILE A 1 107 ? -12.750 4.001 9.268 1.00 96.00 107 ILE A CA 1
ATOM 809 C C . ILE A 1 107 ? -13.021 3.489 10.687 1.00 96.00 107 ILE A C 1
ATOM 811 O O . ILE A 1 107 ? -12.670 4.134 11.668 1.00 96.00 107 ILE A O 1
ATOM 815 N N . VAL A 1 108 ? -13.639 2.318 10.824 1.00 96.81 108 VAL A N 1
ATOM 816 C CA . VAL A 1 108 ? -13.874 1.740 12.155 1.00 96.81 108 VAL A CA 1
ATOM 817 C C . VAL A 1 108 ? -12.590 1.137 12.730 1.00 96.81 108 VAL A C 1
ATOM 819 O O . VAL A 1 108 ? -11.732 0.645 11.997 1.00 96.81 108 VAL A O 1
ATOM 822 N N . VAL A 1 109 ? -12.479 1.089 14.060 1.00 96.69 109 VAL A N 1
ATOM 823 C CA . VAL A 1 109 ? -11.299 0.551 14.776 1.00 96.69 109 VAL A CA 1
ATOM 824 C C . VAL A 1 109 ? -10.889 -0.858 14.320 1.00 96.69 109 VAL A C 1
ATOM 826 O O . VAL A 1 109 ? -9.702 -1.177 14.273 1.00 96.69 109 VAL A O 1
ATOM 829 N N . GLN A 1 110 ? -11.849 -1.728 13.992 1.00 96.88 110 GLN A N 1
ATOM 830 C CA . GLN A 1 110 ? -11.546 -3.083 13.511 1.00 96.88 110 GLN A CA 1
ATOM 831 C C . GLN A 1 110 ? -10.847 -3.070 12.148 1.00 96.88 110 GLN A C 1
ATOM 833 O O . GLN A 1 110 ? -9.879 -3.805 11.955 1.00 96.88 110 GLN A O 1
ATOM 838 N N . ASP A 1 111 ? -11.290 -2.197 11.246 1.00 97.50 111 ASP A N 1
ATOM 839 C CA . ASP A 1 111 ? -10.691 -2.032 9.927 1.00 97.50 111 ASP A CA 1
ATOM 840 C C . ASP A 1 111 ? -9.303 -1.401 10.035 1.00 97.50 111 ASP A C 1
ATOM 842 O O . ASP A 1 111 ? -8.371 -1.848 9.374 1.00 97.50 111 ASP A O 1
ATOM 846 N N . ALA A 1 112 ? -9.128 -0.424 10.928 1.00 97.38 112 ALA A N 1
ATOM 847 C CA . ALA A 1 112 ? -7.823 0.163 11.217 1.00 97.38 112 ALA A CA 1
ATOM 848 C C . ALA A 1 112 ? -6.810 -0.893 11.696 1.00 97.38 112 ALA A C 1
ATOM 850 O O . ALA A 1 112 ? -5.687 -0.952 11.195 1.00 97.38 112 ALA A O 1
ATOM 851 N N . LYS A 1 113 ? -7.222 -1.788 12.606 1.00 97.69 113 LYS A N 1
ATOM 852 C CA . LYS A 1 113 ? -6.392 -2.920 13.058 1.00 97.69 113 LYS A CA 1
ATOM 853 C C . LYS A 1 113 ? -6.073 -3.888 11.924 1.00 97.69 113 LYS A C 1
ATOM 855 O O . LYS A 1 113 ? -4.927 -4.298 11.780 1.00 97.69 113 LYS A O 1
ATOM 860 N N . PHE A 1 114 ? -7.067 -4.228 11.106 1.00 98.12 114 PHE A N 1
ATOM 861 C CA . PHE A 1 114 ? -6.868 -5.076 9.934 1.00 98.12 114 PHE A CA 1
ATOM 862 C C . PHE A 1 114 ? -5.851 -4.470 8.953 1.00 98.12 114 PHE A C 1
ATOM 864 O O . PHE A 1 114 ? -4.951 -5.173 8.496 1.00 98.12 114 PHE A O 1
ATOM 871 N N . LEU A 1 115 ? -5.954 -3.172 8.654 1.00 98.00 115 LEU A N 1
ATOM 872 C CA . LEU A 1 115 ? -5.025 -2.489 7.753 1.00 98.00 115 LEU A CA 1
ATOM 873 C C . LEU A 1 115 ? -3.623 -2.361 8.349 1.00 98.00 115 LEU A C 1
ATOM 875 O O . LEU A 1 115 ? -2.651 -2.503 7.609 1.00 98.00 115 LEU A O 1
ATOM 879 N N . ALA A 1 116 ? -3.498 -2.149 9.661 1.00 97.88 116 ALA A N 1
ATOM 880 C CA . ALA A 1 116 ? -2.203 -2.171 10.333 1.00 97.88 116 ALA A CA 1
ATOM 881 C C . ALA A 1 116 ? -1.513 -3.533 10.149 1.00 97.88 116 ALA A C 1
ATOM 883 O O . ALA A 1 116 ? -0.384 -3.578 9.671 1.00 97.88 116 ALA A O 1
ATOM 884 N N . GLU A 1 117 ? -2.205 -4.640 10.433 1.00 98.25 117 GLU A N 1
ATOM 885 C CA . GLU A 1 117 ? -1.659 -5.993 10.236 1.00 98.25 117 GLU A CA 1
ATOM 886 C C . GLU A 1 117 ? -1.312 -6.268 8.765 1.00 98.25 117 GLU A C 1
ATOM 888 O O . GLU A 1 117 ? -0.236 -6.786 8.464 1.00 98.25 117 GLU A O 1
ATOM 893 N N . ALA A 1 118 ? -2.166 -5.842 7.830 1.00 98.06 118 ALA A N 1
ATOM 894 C CA . ALA A 1 118 ? -1.899 -5.987 6.403 1.00 98.06 118 ALA A CA 1
ATOM 895 C C . ALA A 1 118 ? -0.646 -5.215 5.952 1.00 98.06 118 ALA A C 1
ATOM 897 O O . ALA A 1 118 ? 0.123 -5.725 5.139 1.00 98.06 118 ALA A O 1
ATOM 898 N N . ALA A 1 119 ? -0.416 -4.005 6.474 1.00 97.50 119 ALA A N 1
ATOM 899 C CA . ALA A 1 119 ? 0.798 -3.235 6.199 1.00 97.50 119 ALA A CA 1
ATOM 900 C C . ALA A 1 119 ? 2.043 -3.906 6.797 1.00 97.50 119 ALA A C 1
ATOM 902 O O . ALA A 1 119 ? 3.081 -3.984 6.139 1.00 97.50 119 ALA A O 1
ATOM 903 N N . ILE A 1 120 ? 1.932 -4.417 8.027 1.00 97.62 120 ILE A N 1
ATOM 904 C CA . ILE A 1 120 ? 3.010 -5.127 8.724 1.00 97.62 120 ILE A CA 1
ATOM 905 C C . ILE A 1 120 ? 3.467 -6.342 7.916 1.00 97.62 120 ILE A C 1
ATOM 907 O O . ILE A 1 120 ? 4.669 -6.517 7.702 1.00 97.62 120 ILE A O 1
ATOM 911 N N . GLU A 1 121 ? 2.516 -7.154 7.456 1.00 97.12 121 GLU A N 1
ATOM 912 C CA . GLU A 1 121 ? 2.786 -8.337 6.643 1.00 97.12 121 GLU A CA 1
ATOM 913 C C . GLU A 1 121 ? 3.346 -7.954 5.270 1.00 97.12 121 GLU A C 1
ATOM 915 O O . GLU A 1 121 ? 4.399 -8.455 4.875 1.00 97.12 121 GLU A O 1
ATOM 920 N N . ALA A 1 122 ? 2.688 -7.031 4.561 1.00 97.00 122 ALA A N 1
ATOM 921 C CA . ALA A 1 122 ? 3.073 -6.663 3.203 1.00 97.00 122 ALA A CA 1
ATOM 922 C C . ALA A 1 122 ? 4.475 -6.042 3.142 1.00 97.00 122 ALA A C 1
ATOM 924 O O . ALA A 1 122 ? 5.262 -6.392 2.263 1.00 97.00 122 ALA A O 1
ATOM 925 N N . PHE A 1 123 ? 4.802 -5.134 4.065 1.00 97.06 123 PHE A N 1
ATOM 926 C CA . PHE A 1 123 ? 6.079 -4.415 4.064 1.00 97.06 123 PHE A CA 1
ATOM 927 C C . PHE A 1 123 ? 7.185 -5.130 4.851 1.00 97.06 123 PHE A C 1
ATOM 929 O O . PHE A 1 123 ? 8.347 -4.731 4.759 1.00 97.06 123 PHE A O 1
ATOM 936 N N . GLY A 1 124 ? 6.856 -6.189 5.598 1.00 95.25 124 GLY A N 1
ATOM 937 C CA . GLY A 1 124 ? 7.814 -6.914 6.432 1.00 95.25 124 GLY A CA 1
ATOM 938 C C . GLY A 1 124 ? 8.382 -6.041 7.551 1.00 95.25 124 GLY A C 1
ATOM 939 O O . GLY A 1 124 ? 9.598 -6.012 7.750 1.00 95.25 124 GLY A O 1
ATOM 940 N N . LEU A 1 125 ? 7.515 -5.291 8.238 1.00 95.19 125 LEU A N 1
ATOM 941 C CA . LEU A 1 125 ? 7.920 -4.303 9.241 1.00 95.19 125 LEU A CA 1
ATOM 942 C C . LEU A 1 125 ? 8.546 -4.960 10.478 1.00 95.19 125 LEU A C 1
ATOM 944 O O . LEU A 1 125 ? 8.111 -6.021 10.938 1.00 95.19 125 LEU A O 1
ATOM 948 N N . ASP A 1 126 ? 9.561 -4.302 11.030 1.00 93.06 126 ASP A N 1
ATOM 949 C CA . ASP A 1 126 ? 10.160 -4.656 12.315 1.00 93.06 126 ASP A CA 1
ATOM 950 C C . ASP A 1 126 ? 9.335 -4.099 13.490 1.00 93.06 126 ASP A C 1
ATOM 952 O O . ASP A 1 126 ? 8.220 -3.612 13.313 1.00 93.06 126 ASP A O 1
ATOM 956 N N . ALA A 1 127 ? 9.842 -4.223 14.718 1.00 93.75 127 ALA A N 1
ATOM 957 C CA . ALA A 1 127 ? 9.109 -3.788 15.905 1.00 93.75 127 ALA A CA 1
ATOM 958 C C . ALA A 1 127 ? 8.784 -2.282 15.898 1.00 93.75 127 ALA A C 1
ATOM 960 O O . ALA A 1 127 ? 7.699 -1.901 16.333 1.00 93.75 127 ALA A O 1
ATOM 961 N N . GLU A 1 128 ? 9.688 -1.446 15.382 1.00 94.31 128 GLU A N 1
ATOM 962 C CA . GLU A 1 128 ? 9.495 0.003 15.320 1.00 94.31 128 GLU A CA 1
ATOM 963 C C . GLU A 1 128 ? 8.461 0.375 14.253 1.00 94.31 128 GLU A C 1
ATOM 965 O O . GLU A 1 128 ? 7.498 1.089 14.544 1.00 94.31 128 GLU A O 1
ATOM 970 N N . GLY A 1 129 ? 8.583 -0.190 13.048 1.00 94.06 129 GLY A N 1
ATOM 971 C CA . GLY A 1 129 ? 7.610 0.018 11.977 1.00 94.06 129 GLY A CA 1
ATOM 972 C C . GLY A 1 129 ? 6.205 -0.467 12.351 1.00 94.06 129 GLY A C 1
ATOM 973 O O . GLY A 1 129 ? 5.219 0.202 12.036 1.00 94.06 129 GLY A O 1
ATOM 974 N N . LYS A 1 130 ? 6.101 -1.594 13.072 1.00 96.12 130 LYS A N 1
ATOM 975 C CA . LYS A 1 130 ? 4.829 -2.123 13.602 1.00 96.12 130 LYS A CA 1
ATOM 976 C C . LYS A 1 130 ? 4.155 -1.140 14.551 1.00 96.12 130 LYS A C 1
ATOM 978 O O . LYS A 1 130 ? 2.986 -0.812 14.362 1.00 96.12 130 LYS A O 1
ATOM 983 N N . ASP A 1 131 ? 4.891 -0.657 15.543 1.00 96.81 131 ASP A N 1
ATOM 984 C CA . ASP A 1 131 ? 4.362 0.284 16.528 1.00 96.81 131 ASP A CA 1
ATOM 985 C C . ASP A 1 131 ? 3.959 1.616 15.868 1.00 96.81 131 ASP A C 1
ATOM 987 O O . ASP A 1 131 ? 2.892 2.165 16.150 1.00 96.81 131 ASP A O 1
ATOM 991 N N . ARG A 1 132 ? 4.756 2.099 14.905 1.00 96.81 132 ARG A N 1
ATOM 992 C CA . ARG A 1 132 ? 4.434 3.293 14.114 1.00 96.81 132 ARG A CA 1
ATOM 993 C C . ARG A 1 132 ? 3.108 3.140 13.368 1.00 96.81 132 ARG A C 1
ATOM 995 O O . ARG A 1 132 ? 2.233 3.992 13.525 1.00 96.81 132 ARG A O 1
ATOM 1002 N N . ILE A 1 133 ? 2.943 2.087 12.563 1.00 96.81 133 ILE A N 1
ATOM 1003 C CA . ILE A 1 133 ? 1.741 1.939 11.730 1.00 96.81 133 ILE A CA 1
ATOM 1004 C C . ILE A 1 133 ? 0.485 1.686 12.569 1.00 96.81 133 ILE A C 1
ATOM 1006 O O . ILE A 1 133 ? -0.573 2.221 12.250 1.00 96.81 133 ILE A O 1
ATOM 1010 N N . GLN A 1 134 ? 0.599 0.948 13.678 1.00 97.00 134 GLN A N 1
ATOM 1011 C CA . GLN A 1 134 ? -0.515 0.728 14.602 1.00 97.00 134 GLN A CA 1
ATOM 1012 C C . GLN A 1 134 ? -1.000 2.048 15.209 1.00 97.00 134 GLN A C 1
ATOM 1014 O O . GLN A 1 134 ? -2.174 2.388 15.059 1.00 97.00 134 GLN A O 1
ATOM 1019 N N . ARG A 1 135 ? -0.092 2.849 15.785 1.00 96.38 135 ARG A N 1
ATOM 1020 C CA . ARG A 1 135 ? -0.428 4.168 16.349 1.00 96.38 135 ARG A CA 1
ATOM 1021 C C . ARG A 1 135 ? -1.061 5.096 15.316 1.00 96.38 135 ARG A C 1
ATOM 1023 O O . ARG A 1 135 ? -1.981 5.842 15.627 1.00 96.38 135 ARG A O 1
ATOM 1030 N N . ARG A 1 136 ? -0.578 5.065 14.074 1.00 95.06 136 ARG A N 1
ATOM 1031 C CA . ARG A 1 136 ? -1.118 5.882 12.980 1.00 95.06 136 ARG A CA 1
ATOM 1032 C C . ARG A 1 136 ? -2.525 5.462 12.560 1.00 95.06 136 ARG A C 1
ATOM 1034 O O . ARG A 1 136 ? -3.374 6.327 12.360 1.00 95.06 136 ARG A O 1
ATOM 1041 N N . MET A 1 137 ? -2.781 4.160 12.465 1.00 95.19 137 MET A N 1
ATOM 1042 C CA . MET A 1 137 ? -4.100 3.626 12.116 1.00 95.19 137 MET A CA 1
ATOM 1043 C C . MET A 1 137 ? -5.142 3.905 13.206 1.00 95.19 137 MET A C 1
ATOM 1045 O O . MET A 1 137 ? -6.301 4.156 12.892 1.00 95.19 137 MET A O 1
ATOM 1049 N N . GLU A 1 138 ? -4.740 3.937 14.479 1.00 94.12 138 GLU A N 1
ATOM 1050 C CA . GLU A 1 138 ? -5.625 4.336 15.583 1.00 94.12 138 GLU A CA 1
ATOM 1051 C C . GLU A 1 138 ? -6.104 5.789 15.469 1.00 94.12 138 GLU A C 1
ATOM 1053 O O . GLU A 1 138 ? -7.241 6.079 15.825 1.00 94.12 138 GLU A O 1
ATOM 1058 N N . VAL A 1 139 ? -5.274 6.697 14.941 1.00 93.25 139 VAL A N 1
ATOM 1059 C CA . VAL A 1 139 ? -5.627 8.123 14.803 1.00 93.25 139 VAL A CA 1
ATOM 1060 C C . VAL A 1 139 ? -6.724 8.356 13.762 1.00 93.25 139 VAL A C 1
ATOM 1062 O O . VAL A 1 139 ? -7.511 9.284 13.921 1.00 93.25 139 VAL A O 1
ATOM 1065 N N . VAL A 1 140 ? -6.783 7.539 12.708 1.00 91.94 140 VAL A N 1
ATOM 1066 C CA . VAL A 1 140 ? -7.785 7.670 11.630 1.00 91.94 140 VAL A CA 1
ATOM 1067 C C . VAL A 1 140 ? -9.074 6.893 11.914 1.00 91.94 140 VAL A C 1
ATOM 1069 O O . VAL A 1 140 ? -10.009 6.932 11.111 1.00 91.94 140 VAL A O 1
ATOM 1072 N N . ALA A 1 141 ? -9.120 6.163 13.031 1.00 92.94 141 ALA A N 1
ATOM 1073 C CA . ALA A 1 141 ? -10.259 5.349 13.413 1.00 92.94 141 ALA A CA 1
ATOM 1074 C C . ALA A 1 141 ? -11.279 6.134 14.253 1.00 92.94 141 ALA A C 1
ATOM 1076 O O . ALA A 1 141 ? -10.907 6.983 15.065 1.00 92.94 141 ALA A O 1
ATOM 1077 N N . VAL A 1 142 ? -12.564 5.803 14.094 1.00 88.12 142 VAL A N 1
ATOM 1078 C CA . VAL A 1 142 ? -13.686 6.325 14.903 1.00 88.12 142 VAL A CA 1
ATOM 1079 C C . VAL A 1 142 ? -14.433 5.232 15.656 1.00 88.12 142 VAL A C 1
ATOM 1081 O O . VAL A 1 142 ? -14.433 4.062 15.197 1.00 88.12 142 VAL A O 1
#

Sequence (142 aa):
MSYALSRRFGWIYVDAPRDTAAFIAAYLRKVDPVWAGPAHGAPCPLGAFWSAINKVRVLGPAPIIDAIRAVQVMEGAADFFTVPTPSMREALLDAVDMVLLPMLDGIVVQDAKFLAEAAIEAFGLDAEGKDRIQRRMEVVAV

pLDDT: mean 92.45, std 7.92, range [58.75, 98.25]

Secondary structure (DSSP, 8-state):
--HHHHTTS-----PPPS-HHHHHHHHHHHH-TT---PPTT---HHHHHHHHHHHHS---HHHHHHHHHHHHHH-TT--TTSPPPHHHHHHHHHHIIIIIGGGGTTB-HHHHHHHHHHHHHHHT--HHHHHHHHHHHHHTB-